Protein AF-T5KIU5-F1 (afdb_monomer_lite)

Structure (mmCIF, N/CA/C/O backbone):
data_AF-T5KIU5-F1
#
_entry.id   AF-T5KIU5-F1
#
loop_
_atom_site.group_PDB
_atom_site.id
_atom_site.type_symbol
_atom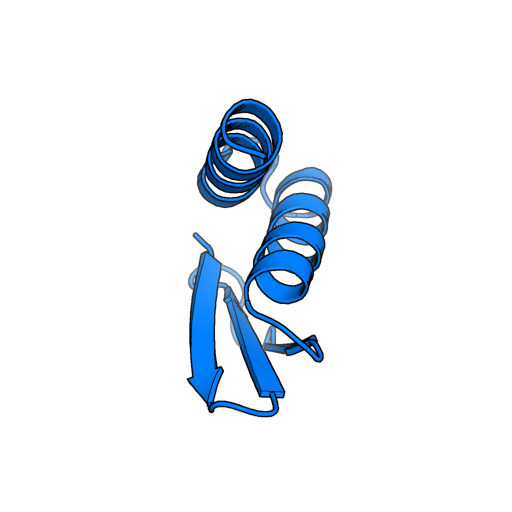_site.label_atom_id
_atom_site.label_alt_id
_atom_site.label_comp_id
_atom_site.label_asym_id
_atom_site.label_entity_id
_atom_site.label_seq_id
_atom_site.pdbx_PDB_ins_code
_atom_site.Cartn_x
_atom_site.Cartn_y
_atom_site.Cartn_z
_atom_site.occupancy
_atom_site.B_iso_or_equiv
_atom_site.auth_seq_id
_atom_site.auth_comp_id
_atom_site.auth_asym_id
_atom_site.auth_atom_id
_atom_site.pdbx_PDB_model_num
ATOM 1 N N . MET A 1 1 ? -8.255 -5.283 1.560 1.00 91.25 1 MET A N 1
ATOM 2 C CA . MET A 1 1 ? -6.821 -5.451 1.868 1.00 91.25 1 MET A CA 1
ATOM 3 C C . MET A 1 1 ? -6.067 -5.182 0.589 1.00 91.25 1 MET A C 1
ATOM 5 O O . MET A 1 1 ? -6.501 -5.657 -0.461 1.00 91.25 1 MET A O 1
ATOM 9 N N . ILE A 1 2 ? -5.024 -4.365 0.670 1.00 97.25 2 ILE A N 1
ATOM 10 C CA . ILE A 1 2 ? -4.286 -3.901 -0.499 1.00 97.25 2 ILE A CA 1
ATOM 11 C C . ILE A 1 2 ? -3.093 -4.815 -0.761 1.00 97.25 2 ILE A C 1
ATOM 13 O O . ILE A 1 2 ? -2.359 -5.198 0.149 1.00 97.25 2 ILE A O 1
ATOM 17 N N . SER A 1 3 ? -2.876 -5.137 -2.030 1.00 97.25 3 SER A N 1
ATOM 18 C CA . SER A 1 3 ? -1.670 -5.804 -2.511 1.00 97.25 3 SER A CA 1
ATOM 19 C C . SER A 1 3 ? -1.010 -4.946 -3.580 1.00 97.25 3 SER A C 1
ATOM 21 O O . SER A 1 3 ? -1.697 -4.282 -4.355 1.00 97.25 3 SER A O 1
ATOM 23 N N . LEU A 1 4 ? 0.321 -4.950 -3.594 1.00 97.25 4 LEU A N 1
ATOM 24 C CA . LEU A 1 4 ? 1.117 -4.248 -4.591 1.00 97.25 4 LEU A CA 1
ATOM 25 C C . LEU A 1 4 ? 1.872 -5.269 -5.430 1.00 97.25 4 LEU A C 1
ATOM 27 O O . LEU A 1 4 ? 2.584 -6.103 -4.867 1.00 97.25 4 LEU A O 1
ATOM 31 N N . ASP A 1 5 ? 1.741 -5.163 -6.745 1.00 96.31 5 ASP A N 1
ATOM 32 C CA . ASP A 1 5 ? 2.618 -5.836 -7.696 1.00 96.31 5 ASP A CA 1
ATOM 33 C C . ASP A 1 5 ? 3.584 -4.796 -8.271 1.00 96.31 5 ASP A C 1
ATOM 35 O O . ASP A 1 5 ? 3.160 -3.844 -8.925 1.00 96.31 5 ASP A O 1
ATOM 39 N N . SER A 1 6 ? 4.869 -4.908 -7.940 1.00 94.75 6 SER A N 1
ATOM 40 C CA . SER A 1 6 ? 5.864 -3.867 -8.209 1.00 94.75 6 SER A CA 1
ATOM 41 C C . SER A 1 6 ? 6.971 -4.381 -9.118 1.00 94.75 6 SER A C 1
ATOM 43 O O . SER A 1 6 ? 7.622 -5.382 -8.825 1.00 94.75 6 SER A O 1
ATOM 45 N N . THR A 1 7 ? 7.259 -3.609 -10.160 1.00 93.50 7 THR A N 1
ATOM 46 C CA . THR A 1 7 ? 8.493 -3.682 -10.943 1.00 93.50 7 THR A CA 1
ATOM 47 C C . THR A 1 7 ? 9.447 -2.559 -10.501 1.00 93.50 7 THR A C 1
ATOM 49 O O . THR A 1 7 ? 9.061 -1.699 -9.704 1.00 93.50 7 THR A O 1
ATOM 52 N N . PRO A 1 8 ? 10.692 -2.504 -11.010 1.00 91.56 8 PRO A N 1
ATOM 53 C CA . PRO A 1 8 ? 11.594 -1.386 -10.726 1.00 91.56 8 PRO A CA 1
ATOM 54 C C . PRO A 1 8 ? 11.085 -0.009 -11.181 1.00 91.56 8 PRO A C 1
ATOM 56 O O . PRO A 1 8 ? 11.591 0.997 -10.695 1.00 91.56 8 PRO A O 1
ATOM 59 N N . VAL A 1 9 ? 10.127 0.047 -12.115 1.00 92.00 9 VAL A N 1
ATOM 60 C CA . VAL A 1 9 ? 9.661 1.297 -12.747 1.00 92.00 9 VAL A CA 1
ATOM 61 C C . VAL A 1 9 ? 8.171 1.576 -12.554 1.00 92.00 9 VAL A C 1
ATOM 63 O O . VAL A 1 9 ? 7.706 2.646 -12.923 1.00 92.00 9 VAL A O 1
ATOM 66 N N . SER A 1 10 ? 7.404 0.621 -12.029 1.00 94.88 10 SER A N 1
ATOM 67 C CA . SER A 1 10 ? 5.954 0.757 -11.882 1.00 94.88 10 SER A CA 1
ATOM 68 C C . SER A 1 10 ? 5.416 -0.118 -10.758 1.00 94.88 10 SER A C 1
ATOM 70 O O . SER A 1 10 ? 6.049 -1.077 -10.319 1.00 94.88 10 SER A O 1
ATOM 72 N N . THR A 1 11 ? 4.235 0.211 -10.255 1.00 97.62 11 THR A N 1
ATOM 73 C CA . THR A 1 11 ? 3.525 -0.557 -9.234 1.00 97.62 11 THR A CA 1
ATOM 74 C C . THR A 1 11 ? 2.030 -0.565 -9.528 1.00 97.62 11 THR A C 1
ATOM 76 O O . THR A 1 11 ? 1.423 0.485 -9.708 1.00 97.62 11 THR A O 1
ATOM 79 N N . VAL A 1 12 ? 1.427 -1.751 -9.540 1.00 97.88 12 VAL A N 1
ATOM 80 C CA . VAL A 1 12 ? -0.022 -1.946 -9.631 1.00 97.88 12 VAL A CA 1
ATOM 81 C C . VAL A 1 12 ? -0.584 -2.123 -8.225 1.00 97.88 12 VAL A C 1
ATOM 83 O O . VAL A 1 12 ? -0.071 -2.916 -7.434 1.00 97.88 12 VAL A O 1
ATOM 86 N N . VAL A 1 13 ? -1.649 -1.390 -7.913 1.00 98.06 13 VAL A N 1
ATOM 87 C CA . VAL A 1 13 ? -2.370 -1.443 -6.638 1.00 98.06 13 VAL A CA 1
ATOM 88 C C . VAL A 1 13 ? -3.651 -2.242 -6.825 1.00 98.06 13 VAL A C 1
ATOM 90 O O . VAL A 1 13 ? -4.517 -1.844 -7.597 1.00 98.06 13 VAL A O 1
ATOM 93 N N . LEU A 1 14 ? -3.799 -3.343 -6.093 1.00 97.88 14 LEU A N 1
ATOM 94 C CA . LEU A 1 14 ? -4.968 -4.220 -6.154 1.00 97.88 14 LEU A CA 1
ATOM 95 C C . LEU A 1 14 ? -5.693 -4.235 -4.807 1.00 97.88 14 LEU A C 1
ATOM 97 O O . LEU A 1 14 ? -5.054 -4.242 -3.753 1.00 97.88 14 LEU A O 1
ATOM 101 N N . CYS A 1 15 ? -7.027 -4.290 -4.832 1.00 97.31 15 CYS A N 1
ATOM 102 C CA . CYS A 1 15 ? -7.838 -4.480 -3.629 1.00 97.31 15 CYS A CA 1
ATOM 103 C C . CYS A 1 15 ? -8.558 -5.829 -3.669 1.00 97.31 15 CYS A C 1
ATOM 105 O O . CYS A 1 15 ? -9.391 -6.075 -4.536 1.00 97.31 15 CYS A O 1
ATOM 107 N N . SER A 1 16 ? -8.314 -6.682 -2.673 1.00 95.31 16 SER A N 1
ATOM 108 C CA . SER A 1 16 ? -8.956 -8.002 -2.589 1.00 95.31 16 SER A CA 1
ATOM 109 C C . SER A 1 16 ? -10.456 -7.971 -2.272 1.00 95.31 16 SER A C 1
ATOM 111 O O . SER A 1 16 ? -11.130 -8.986 -2.424 1.00 95.31 16 SER A O 1
ATOM 113 N N . ARG A 1 17 ? -10.990 -6.831 -1.811 1.00 94.94 17 ARG A N 1
ATOM 114 C CA . ARG A 1 17 ? -12.413 -6.667 -1.462 1.00 94.94 17 ARG A CA 1
ATOM 115 C C . ARG A 1 17 ? -13.235 -5.951 -2.536 1.00 94.94 17 ARG A C 1
ATOM 117 O O . ARG A 1 17 ? -14.459 -5.994 -2.468 1.00 94.94 17 ARG A O 1
ATOM 124 N N . CYS A 1 18 ? -12.589 -5.323 -3.518 1.00 95.25 18 CYS A N 1
ATOM 125 C CA . CYS A 1 18 ? -13.254 -4.651 -4.632 1.00 95.25 18 CYS A CA 1
ATOM 126 C C . CYS A 1 18 ? -12.907 -5.373 -5.938 1.00 95.25 18 CYS A C 1
ATOM 128 O O . CYS A 1 18 ? -11.869 -5.076 -6.534 1.00 95.25 18 CYS A O 1
ATOM 130 N N . PRO A 1 19 ? -13.751 -6.316 -6.400 1.00 91.62 19 PRO A N 1
ATOM 131 C CA . PRO A 1 19 ? -13.548 -6.981 -7.680 1.00 91.62 19 PRO A CA 1
ATOM 132 C C . PRO A 1 19 ? -13.410 -5.952 -8.808 1.00 91.62 19 PRO A C 1
ATOM 134 O O . PRO A 1 19 ? -14.278 -5.100 -8.982 1.00 91.62 19 PRO A O 1
ATOM 137 N N . GLY A 1 20 ? -12.305 -6.015 -9.552 1.00 90.00 20 GLY A N 1
ATOM 138 C CA . GLY A 1 20 ? -12.014 -5.089 -10.651 1.00 90.00 20 GLY A CA 1
ATOM 139 C C . GLY A 1 20 ? -11.356 -3.767 -10.244 1.00 90.00 20 GLY A C 1
ATOM 140 O O . GLY A 1 20 ? -11.051 -2.965 -11.121 1.00 90.00 20 GLY A O 1
ATOM 141 N N . TYR A 1 21 ? -11.093 -3.531 -8.954 1.00 95.25 21 TYR A N 1
ATOM 142 C CA . TYR A 1 21 ? -10.282 -2.384 -8.549 1.00 95.25 21 TYR A CA 1
ATOM 143 C C . TYR A 1 21 ? -8.803 -2.636 -8.855 1.00 95.25 21 TYR A C 1
ATOM 145 O O . TYR A 1 21 ? -8.181 -3.531 -8.273 1.00 95.25 21 TYR A O 1
ATOM 153 N N . ALA A 1 22 ? -8.247 -1.794 -9.722 1.00 95.44 22 ALA A N 1
ATOM 154 C CA . ALA A 1 22 ? -6.823 -1.681 -9.980 1.00 95.44 22 ALA A CA 1
ATOM 155 C C . ALA A 1 22 ? -6.459 -0.203 -10.168 1.00 95.44 22 ALA A C 1
ATOM 157 O O . ALA A 1 22 ? -7.223 0.551 -10.771 1.00 95.44 22 ALA A O 1
ATOM 158 N N . ASP A 1 23 ? -5.299 0.200 -9.660 1.00 96.94 23 ASP A N 1
ATOM 159 C CA . ASP A 1 23 ? -4.741 1.541 -9.854 1.00 96.94 23 ASP A CA 1
ATOM 160 C C . ASP A 1 23 ? -3.230 1.438 -10.127 1.00 96.94 23 ASP A C 1
ATOM 162 O O . ASP A 1 23 ? -2.613 0.410 -9.833 1.00 96.94 23 ASP A O 1
ATOM 166 N N . LEU A 1 24 ? -2.633 2.476 -10.708 1.00 97.12 24 LEU A N 1
ATOM 167 C CA . LEU A 1 24 ? -1.218 2.508 -11.086 1.00 97.12 24 LEU A CA 1
ATOM 168 C C . LEU A 1 24 ? -0.447 3.525 -10.245 1.00 97.12 24 LEU A C 1
ATOM 170 O O . LEU A 1 24 ? -0.969 4.572 -9.874 1.00 97.12 24 LEU A O 1
ATOM 174 N N . ALA A 1 25 ? 0.812 3.208 -9.959 1.00 97.25 25 ALA A N 1
ATOM 175 C CA . ALA A 1 25 ? 1.732 4.053 -9.216 1.00 97.25 25 ALA A CA 1
ATOM 176 C C . ALA A 1 25 ? 3.149 3.946 -9.798 1.00 97.25 25 ALA A C 1
ATOM 178 O O . ALA A 1 25 ? 3.551 2.875 -10.257 1.00 97.25 25 ALA A O 1
ATOM 179 N N . ASP A 1 26 ? 3.942 5.009 -9.698 1.00 95.44 26 ASP A N 1
ATOM 180 C CA . ASP A 1 26 ? 5.324 5.045 -10.194 1.00 95.44 26 ASP A CA 1
ATOM 181 C C . ASP A 1 26 ? 6.313 4.418 -9.199 1.00 95.44 26 ASP A C 1
ATOM 183 O O . ASP A 1 26 ? 7.471 4.143 -9.509 1.00 95.44 26 ASP A O 1
ATOM 187 N N . SER A 1 27 ? 5.875 4.177 -7.961 1.00 95.44 27 SER A N 1
ATOM 188 C CA . SER A 1 27 ? 6.700 3.563 -6.924 1.00 95.44 27 SER A CA 1
ATOM 189 C C . SER A 1 27 ? 5.873 2.778 -5.916 1.00 95.44 27 SER A C 1
ATOM 191 O O . SER A 1 27 ? 4.677 3.010 -5.729 1.00 95.44 27 SER A O 1
ATOM 193 N N . ARG A 1 28 ? 6.541 1.903 -5.159 1.00 95.31 28 ARG A N 1
ATOM 194 C CA . ARG A 1 28 ? 5.917 1.169 -4.050 1.00 95.31 28 ARG A CA 1
ATOM 195 C C . ARG A 1 28 ? 5.331 2.107 -2.986 1.00 95.31 28 ARG A C 1
ATOM 197 O O . ARG A 1 28 ? 4.258 1.837 -2.451 1.00 95.31 28 ARG A O 1
ATOM 204 N N . THR A 1 29 ? 6.016 3.208 -2.673 1.00 95.88 29 THR A N 1
ATOM 205 C CA . THR A 1 29 ? 5.539 4.200 -1.693 1.00 95.88 29 THR A CA 1
ATOM 206 C C . THR A 1 29 ? 4.275 4.900 -2.179 1.00 95.88 29 THR A C 1
ATOM 208 O O . THR A 1 29 ? 3.338 5.099 -1.404 1.00 95.88 29 THR A O 1
ATOM 211 N N . GLU A 1 30 ? 4.223 5.254 -3.462 1.00 96.94 30 GLU A N 1
ATOM 212 C CA . GLU A 1 30 ? 3.018 5.812 -4.065 1.00 96.94 30 GLU A CA 1
ATOM 213 C C . GLU A 1 30 ? 1.880 4.784 -4.112 1.00 96.94 30 GLU A C 1
ATOM 215 O O . GLU A 1 30 ? 0.753 5.120 -3.752 1.00 96.94 30 GLU A O 1
ATOM 220 N N . GLY A 1 31 ? 2.182 3.518 -4.414 1.00 97.50 31 GLY A N 1
ATOM 221 C CA . GLY A 1 31 ? 1.209 2.429 -4.366 1.00 97.50 31 GLY A CA 1
ATOM 222 C C . GLY A 1 31 ? 0.542 2.300 -2.993 1.00 97.50 31 GLY A C 1
ATOM 223 O O . GLY A 1 31 ? -0.684 2.228 -2.899 1.00 97.50 31 GLY A O 1
ATOM 224 N N . TRP A 1 32 ? 1.317 2.380 -1.904 1.00 97.62 32 TRP A N 1
ATOM 225 C CA . TRP A 1 32 ? 0.754 2.407 -0.548 1.00 97.62 32 TRP A CA 1
ATOM 226 C C . TRP A 1 32 ? -0.066 3.665 -0.257 1.00 97.62 32 TRP A C 1
ATOM 228 O O . TRP A 1 32 ? -1.067 3.578 0.449 1.00 97.62 32 TRP A O 1
ATOM 238 N N . ARG A 1 33 ? 0.302 4.827 -0.813 1.00 98.06 33 ARG A N 1
ATOM 239 C CA . ARG A 1 33 ? -0.492 6.062 -0.683 1.00 98.06 33 ARG A CA 1
ATOM 240 C C . ARG A 1 33 ? -1.852 5.929 -1.367 1.00 98.06 33 ARG A C 1
ATOM 242 O O . ARG A 1 33 ? -2.865 6.314 -0.785 1.00 98.06 33 ARG A O 1
ATOM 249 N N . ILE A 1 34 ? -1.877 5.379 -2.576 1.00 98.00 34 ILE A N 1
ATOM 250 C CA . ILE A 1 34 ? -3.109 5.111 -3.321 1.00 98.00 34 ILE A CA 1
ATOM 251 C C . ILE A 1 34 ? -3.968 4.090 -2.570 1.00 98.00 34 ILE A C 1
ATOM 253 O O . ILE A 1 34 ? -5.150 4.341 -2.336 1.00 98.00 34 ILE A O 1
ATOM 257 N N . GLY A 1 35 ? -3.363 2.987 -2.122 1.00 97.69 35 GLY A N 1
ATOM 258 C CA . GLY A 1 35 ? -4.034 1.962 -1.327 1.00 97.69 35 GLY A CA 1
ATOM 259 C C . GLY A 1 35 ? -4.641 2.511 -0.034 1.00 97.69 35 GLY A C 1
ATOM 260 O O . GLY A 1 35 ? -5.802 2.245 0.257 1.00 97.69 35 GLY A O 1
ATOM 261 N N . ALA A 1 36 ? -3.898 3.343 0.699 1.00 97.56 36 ALA A N 1
ATOM 262 C CA . ALA A 1 36 ? -4.362 3.992 1.925 1.00 97.56 36 ALA A CA 1
ATOM 263 C C . ALA A 1 36 ? -5.588 4.887 1.683 1.00 97.56 36 ALA A C 1
ATOM 265 O O . ALA A 1 36 ? -6.550 4.838 2.447 1.00 97.56 36 ALA A O 1
ATOM 266 N N . ARG A 1 37 ? -5.581 5.665 0.592 1.00 97.62 37 ARG A N 1
ATOM 267 C CA . ARG A 1 37 ? -6.722 6.498 0.182 1.00 97.62 37 ARG A CA 1
ATOM 268 C C . ARG A 1 37 ? -7.934 5.654 -0.215 1.00 97.62 37 ARG A C 1
ATOM 270 O O . ARG A 1 37 ? -9.066 6.043 0.061 1.00 97.62 37 ARG A O 1
ATOM 277 N N . HIS A 1 38 ? -7.714 4.528 -0.892 1.00 97.25 38 HIS A N 1
ATOM 278 C CA . HIS A 1 38 ? -8.789 3.603 -1.234 1.00 97.25 38 HIS A CA 1
ATOM 279 C C . HIS A 1 38 ? -9.405 2.983 0.023 1.00 97.25 38 HIS A C 1
ATOM 281 O O . HIS A 1 38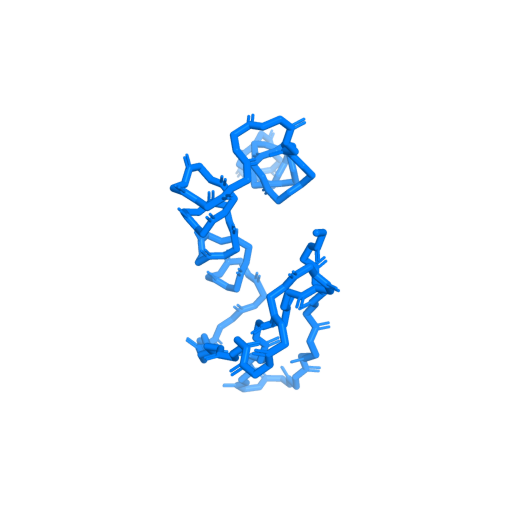 ? -10.622 3.027 0.172 1.00 97.25 38 HIS A O 1
ATOM 287 N N . GLU A 1 39 ? -8.584 2.474 0.947 1.00 96.50 39 GLU A N 1
ATOM 288 C CA . GLU A 1 39 ? -9.056 1.938 2.228 1.00 96.50 39 GLU A CA 1
ATOM 289 C C . GLU A 1 39 ? -9.863 2.976 3.005 1.00 96.50 39 GLU A C 1
ATOM 291 O O . GLU A 1 39 ? -10.985 2.696 3.403 1.00 96.50 39 GLU A O 1
ATOM 296 N N . GLU A 1 40 ? -9.368 4.207 3.134 1.00 96.25 40 GLU A N 1
ATOM 297 C CA . GLU A 1 40 ? -10.089 5.271 3.838 1.00 96.25 40 GLU A CA 1
ATOM 298 C C . GLU A 1 40 ? -11.495 5.534 3.287 1.00 96.25 40 GLU A C 1
ATOM 300 O O . GLU A 1 40 ? -12.419 5.799 4.054 1.00 96.25 40 GLU A O 1
ATOM 305 N N . ARG A 1 41 ? -11.670 5.433 1.966 1.00 95.44 41 ARG A N 1
ATOM 306 C CA . ARG A 1 41 ? -12.939 5.741 1.297 1.00 95.44 41 ARG A CA 1
ATOM 307 C C . ARG A 1 41 ? -13.874 4.542 1.179 1.00 95.44 41 ARG A C 1
ATOM 309 O O . ARG A 1 41 ? -15.082 4.712 1.307 1.00 95.44 41 ARG A O 1
ATOM 316 N N . ALA A 1 42 ? -13.338 3.365 0.869 1.00 96.06 42 ALA A N 1
ATOM 317 C CA . ALA A 1 42 ? -14.117 2.176 0.521 1.00 96.06 42 ALA A CA 1
ATOM 318 C C . ALA A 1 42 ? -14.169 1.134 1.648 1.00 96.06 42 ALA A C 1
ATOM 320 O O . ALA A 1 42 ? -15.111 0.343 1.708 1.00 96.06 42 ALA A O 1
ATOM 321 N N . HIS A 1 43 ? -13.169 1.118 2.533 1.00 95.62 43 HIS A N 1
ATOM 322 C CA . HIS A 1 43 ? -12.985 0.110 3.580 1.00 95.62 43 HIS A CA 1
ATOM 323 C C . HIS A 1 43 ? -12.492 0.749 4.889 1.00 95.62 43 HIS A C 1
ATOM 32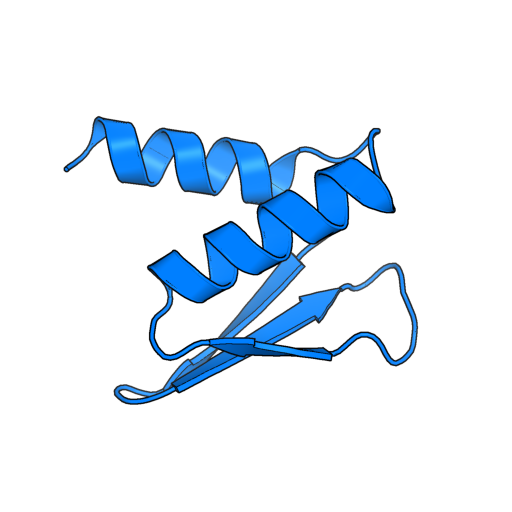5 O O . HIS A 1 43 ? -11.372 0.466 5.324 1.00 95.62 43 HIS A O 1
ATOM 331 N N . PRO A 1 44 ? -13.282 1.639 5.521 1.00 93.56 44 PRO A N 1
ATOM 332 C CA . PRO A 1 44 ? -12.829 2.396 6.686 1.00 93.56 44 PRO A CA 1
ATOM 333 C C . PRO A 1 44 ? -12.461 1.503 7.881 1.00 93.56 44 PRO A C 1
ATOM 335 O O . PRO A 1 44 ? -11.666 1.931 8.715 1.00 93.56 44 PRO A O 1
ATOM 338 N N . ASP A 1 45 ? -12.990 0.275 7.926 1.00 95.12 45 ASP A N 1
ATOM 339 C CA . ASP A 1 45 ? -12.695 -0.786 8.895 1.00 95.12 45 ASP A CA 1
ATOM 340 C C . ASP A 1 45 ? -11.321 -1.454 8.703 1.00 95.12 45 ASP A C 1
ATOM 342 O O . ASP A 1 45 ? -10.862 -2.169 9.590 1.00 95.12 45 ASP A O 1
ATOM 346 N N . ILE A 1 46 ? -10.664 -1.243 7.559 1.00 94.69 46 ILE A N 1
ATOM 347 C CA . ILE A 1 46 ? -9.346 -1.797 7.241 1.00 94.69 46 ILE A CA 1
ATOM 348 C C . ILE A 1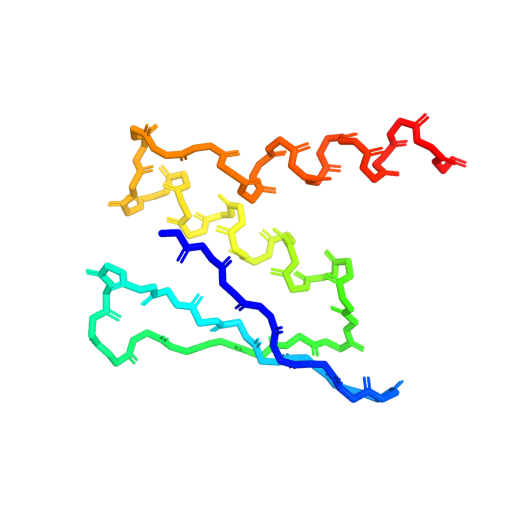 46 ? -8.325 -0.670 7.210 1.00 94.69 46 ILE A C 1
ATOM 350 O O . ILE A 1 46 ? -8.508 0.333 6.525 1.00 94.69 46 ILE A O 1
ATOM 354 N N . ASP A 1 47 ? -7.210 -0.836 7.902 1.00 96.19 47 ASP A N 1
ATOM 355 C CA . ASP A 1 47 ? -6.155 0.172 8.000 1.00 96.19 47 ASP A CA 1
ATOM 356 C C . ASP A 1 47 ? -4.784 -0.318 7.519 1.00 96.19 47 ASP A C 1
ATOM 358 O O . ASP A 1 47 ? -3.794 0.393 7.668 1.00 96.19 47 ASP A O 1
ATOM 362 N N . GLN A 1 48 ? -4.708 -1.497 6.902 1.00 97.06 48 GLN A N 1
ATOM 363 C CA . GLN A 1 48 ? -3.455 -2.150 6.523 1.00 97.06 48 GLN A CA 1
ATOM 364 C C . GLN A 1 48 ? -2.537 -1.269 5.655 1.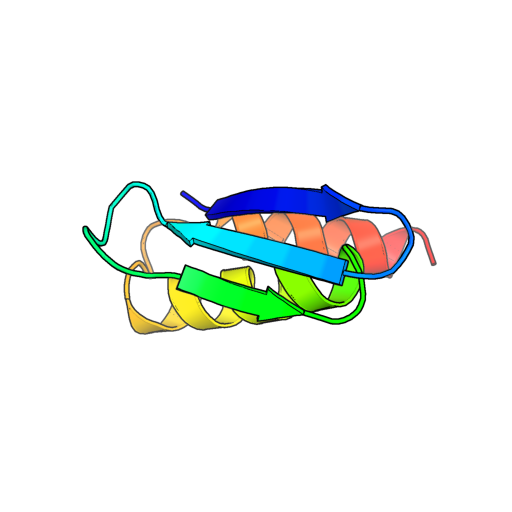00 97.06 48 GLN A C 1
ATOM 366 O O . GLN A 1 48 ? -1.336 -1.170 5.931 1.00 97.06 48 GLN A O 1
ATOM 371 N N . ALA A 1 49 ? -3.060 -0.613 4.619 1.00 96.44 49 ALA A N 1
ATOM 372 C CA . ALA A 1 49 ? -2.276 0.286 3.774 1.00 96.44 49 ALA A CA 1
ATOM 373 C C . ALA A 1 49 ? -1.963 1.614 4.483 1.00 96.44 49 ALA A C 1
ATOM 375 O O . ALA A 1 49 ? -0.859 2.145 4.328 1.00 96.44 49 ALA A O 1
ATOM 376 N N . ARG A 1 50 ? -2.893 2.132 5.300 1.00 96.44 50 ARG A N 1
ATOM 377 C CA . ARG A 1 50 ? -2.695 3.356 6.104 1.00 96.44 50 ARG A CA 1
ATOM 378 C C . ARG A 1 50 ? -1.585 3.185 7.147 1.00 96.44 50 ARG A C 1
ATOM 380 O O . ARG A 1 50 ? -0.682 4.019 7.219 1.00 96.44 50 ARG A O 1
ATOM 387 N N . ASP A 1 51 ? -1.602 2.083 7.890 1.00 97.25 51 ASP A N 1
ATOM 388 C CA . ASP A 1 51 ? -0.575 1.709 8.867 1.00 97.25 51 ASP A CA 1
ATOM 389 C C . ASP A 1 51 ? 0.783 1.474 8.191 1.00 97.25 51 ASP A C 1
ATOM 391 O O . ASP A 1 51 ? 1.809 2.006 8.624 1.00 97.25 51 ASP A O 1
ATOM 395 N N . THR A 1 52 ? 0.798 0.767 7.055 1.00 96.62 52 THR A N 1
ATOM 396 C CA . THR A 1 52 ? 2.029 0.561 6.276 1.00 96.62 52 THR A CA 1
ATOM 397 C C . THR A 1 52 ? 2.647 1.895 5.846 1.00 96.62 52 THR A C 1
ATOM 399 O O . THR A 1 52 ? 3.853 2.096 6.003 1.00 96.62 52 THR A O 1
ATOM 402 N N . LEU A 1 53 ? 1.836 2.838 5.355 1.00 95.19 53 LEU A N 1
ATOM 403 C CA . LEU A 1 53 ? 2.307 4.165 4.957 1.00 95.19 53 LEU A CA 1
ATOM 404 C C . LEU A 1 53 ? 2.841 4.973 6.151 1.00 95.19 53 LEU A C 1
ATOM 406 O O . LEU A 1 53 ? 3.858 5.655 6.017 1.00 95.19 53 LEU A O 1
ATOM 410 N N . SER A 1 54 ? 2.189 4.877 7.315 1.00 94.69 54 SER A N 1
ATOM 411 C CA . SER A 1 54 ? 2.652 5.503 8.562 1.00 94.69 54 SER A CA 1
ATOM 412 C C . SER A 1 54 ? 4.043 4.994 8.961 1.00 94.69 54 SER A C 1
ATOM 414 O O . SER A 1 54 ? 4.964 5.781 9.188 1.00 94.69 54 SER A O 1
ATOM 416 N N . LYS A 1 55 ? 4.246 3.671 8.922 1.00 95.19 55 LYS A N 1
ATOM 417 C CA . LYS A 1 55 ? 5.538 3.026 9.209 1.00 95.19 55 LYS A CA 1
ATOM 418 C C . LYS A 1 55 ? 6.633 3.400 8.212 1.00 95.19 55 LYS A C 1
ATOM 420 O O . LYS A 1 55 ? 7.782 3.551 8.617 1.00 95.19 55 LYS A O 1
ATOM 425 N N . ILE A 1 56 ? 6.300 3.548 6.927 1.00 92.50 56 ILE A N 1
ATOM 426 C CA . ILE A 1 56 ? 7.256 4.007 5.906 1.00 92.50 56 ILE A CA 1
ATOM 427 C C . ILE A 1 56 ? 7.735 5.425 6.232 1.00 92.50 56 ILE A C 1
ATOM 429 O O . ILE A 1 56 ? 8.933 5.679 6.202 1.00 92.50 56 ILE A O 1
ATOM 433 N N . ARG A 1 57 ? 6.817 6.330 6.592 1.00 89.00 57 ARG A N 1
ATOM 434 C CA . ARG A 1 57 ? 7.149 7.723 6.933 1.00 89.00 57 ARG A CA 1
ATOM 435 C C . ARG A 1 57 ? 7.985 7.847 8.201 1.00 89.00 57 ARG A C 1
ATOM 437 O O . ARG A 1 57 ? 8.859 8.691 8.246 1.00 89.00 57 ARG A O 1
ATOM 444 N N . ALA A 1 58 ? 7.734 7.012 9.207 1.00 89.62 58 ALA A N 1
ATOM 445 C CA . ALA A 1 58 ? 8.493 7.036 10.459 1.00 89.62 58 ALA A CA 1
ATOM 446 C C . ALA A 1 58 ? 9.946 6.534 10.320 1.00 89.62 58 ALA A C 1
ATOM 448 O O . ALA A 1 58 ? 10.742 6.710 11.237 1.00 89.62 58 ALA A O 1
ATOM 449 N N . ARG A 1 59 ? 10.274 5.857 9.212 1.00 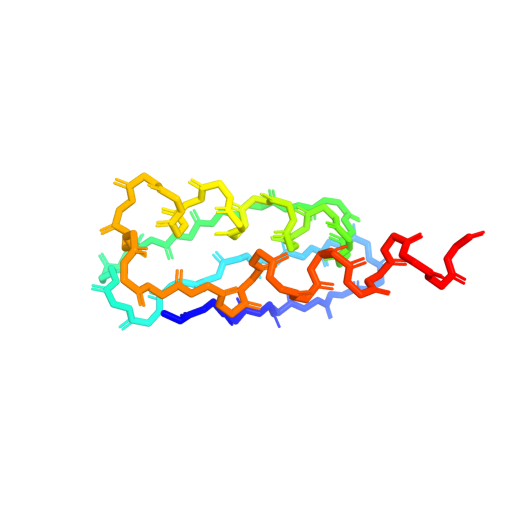82.12 59 ARG A N 1
ATOM 450 C CA . ARG A 1 59 ? 11.612 5.311 8.924 1.00 82.12 59 ARG A CA 1
ATOM 451 C C . ARG A 1 59 ? 12.422 6.158 7.939 1.00 82.12 59 ARG A C 1
ATOM 453 O O . ARG A 1 59 ? 13.587 5.834 7.723 1.00 82.12 59 ARG A O 1
ATOM 460 N N . ALA A 1 60 ? 11.787 7.141 7.306 1.00 68.00 60 ALA A N 1
ATOM 461 C CA . ALA A 1 60 ? 12.409 8.078 6.375 1.00 68.00 60 ALA A CA 1
ATOM 462 C C . ALA A 1 60 ? 12.939 9.296 7.137 1.00 68.00 60 ALA A C 1
ATOM 464 O O . ALA A 1 60 ? 14.003 9.804 6.727 1.00 68.00 60 ALA A O 1
#

Organism: NCBI:txid1333857

Radius of gyration: 10.86 Å; chains: 1; bounding box: 26×16×23 Å

Secondary structure (DSSP, 8-state):
-EEEEE-SS-EEEEETTSTT-EEEESSHHHHHHHHHHHHHHH-TT--HHHHHHHHHHHT-

Foldseek 3Di:
DWDWDDDPQWIWIDDPVDVPDIDIDRDPLVSLVVVQVCCVVPPVVDCVSVVVNVVVVVVD

Sequence (60 aa):
MISLDSTPVSTVVLCSRCPGYADLADSRTEGWRIGARHEERAHPDIDQARDTLSKIRARA

pLDDT: mean 94.9, std 4.46, range [68.0, 98.06]